Protein AF-A0AAE0KNP7-F1 (afdb_monomer_lite)

InterPro domains:
  IPR011040 Sialidase [PF13088] (3-86)
  IPR036278 Sialidase superfamily [SSF50939] (3-96)

Organism: NCBI:txid36881

Structure (mmCIF, N/CA/C/O backbone):
data_AF-A0AAE0KNP7-F1
#
_entry.id   AF-A0AAE0KNP7-F1
#
loop_
_atom_site.group_PDB
_atom_site.id
_atom_site.type_symbol
_atom_site.label_atom_id
_atom_site.label_alt_id
_atom_site.label_comp_id
_atom_site.label_asym_id
_atom_site.label_entity_id
_atom_site.label_seq_id
_atom_site.pdbx_PDB_ins_code
_atom_site.Cartn_x
_atom_site.Cartn_y
_atom_site.Cartn_z
_atom_site.occupancy
_atom_site.B_iso_or_equiv
_atom_site.auth_seq_id
_atom_site.auth_comp_id
_atom_site.auth_asym_id
_atom_site.auth_atom_id
_atom_site.pdbx_PDB_model_num
ATOM 1 N N . MET A 1 1 ? -12.983 -14.688 1.575 1.00 54.16 1 MET A N 1
ATOM 2 C CA . MET A 1 1 ? -12.478 -14.705 0.182 1.00 54.16 1 MET A CA 1
ATOM 3 C C . MET A 1 1 ? -10.956 -14.660 0.230 1.00 54.16 1 MET A C 1
ATOM 5 O O . MET A 1 1 ? -10.452 -13.950 1.095 1.00 54.16 1 MET A O 1
ATOM 9 N N . PRO A 1 2 ? -10.222 -15.416 -0.604 1.00 77.38 2 PRO A N 1
ATOM 10 C CA . PRO A 1 2 ? -8.763 -15.348 -0.601 1.00 77.38 2 PRO A CA 1
ATOM 11 C C . PRO A 1 2 ? -8.284 -13.963 -1.053 1.00 77.38 2 PRO A C 1
ATOM 13 O O . PRO A 1 2 ? -8.735 -13.453 -2.077 1.00 77.38 2 PRO A O 1
ATOM 16 N N . ILE A 1 3 ? -7.364 -13.369 -0.293 1.00 84.50 3 ILE A N 1
ATOM 17 C CA . ILE A 1 3 ? -6.670 -12.142 -0.693 1.00 84.50 3 ILE A CA 1
ATOM 18 C C . ILE A 1 3 ? -5.770 -12.463 -1.894 1.00 84.50 3 ILE A C 1
ATOM 20 O O . ILE A 1 3 ? -4.951 -13.383 -1.800 1.00 84.50 3 ILE A O 1
ATOM 24 N N . PRO A 1 4 ? -5.888 -11.742 -3.023 1.00 86.94 4 PRO A N 1
ATOM 25 C CA . PRO A 1 4 ? -5.005 -11.964 -4.157 1.00 86.94 4 PRO A CA 1
ATOM 26 C C . PRO A 1 4 ? -3.578 -11.519 -3.818 1.00 86.94 4 PRO A C 1
ATOM 28 O O . PRO A 1 4 ? -3.372 -10.488 -3.187 1.00 86.94 4 PRO A O 1
ATOM 31 N N . ASN A 1 5 ? -2.583 -12.295 -4.249 1.00 84.06 5 ASN A N 1
ATOM 32 C CA . ASN A 1 5 ? -1.178 -11.917 -4.129 1.00 84.06 5 ASN A CA 1
ATOM 33 C C . ASN A 1 5 ? -0.347 -12.589 -5.241 1.00 84.06 5 ASN A C 1
ATOM 35 O O . ASN A 1 5 ? -0.197 -13.814 -5.240 1.00 84.06 5 ASN A O 1
ATOM 39 N N . PRO A 1 6 ? 0.246 -11.833 -6.178 1.00 84.62 6 PRO A N 1
ATOM 40 C CA . PRO A 1 6 ? 1.068 -12.349 -7.274 1.00 84.62 6 PRO A CA 1
ATOM 41 C C . PRO A 1 6 ? 2.517 -12.644 -6.825 1.00 84.62 6 PRO A C 1
ATOM 43 O O . PRO A 1 6 ? 3.482 -12.278 -7.511 1.00 84.62 6 PRO A O 1
ATOM 46 N N . ASN A 1 7 ? 2.685 -13.273 -5.655 1.00 84.19 7 ASN A N 1
ATOM 47 C CA . ASN A 1 7 ? 3.976 -13.523 -5.005 1.00 84.19 7 ASN A CA 1
ATOM 48 C C . ASN A 1 7 ? 4.844 -12.247 -4.898 1.00 84.19 7 ASN A C 1
ATOM 50 O O . ASN A 1 7 ? 5.934 -12.179 -5.465 1.00 84.19 7 ASN A O 1
ATOM 54 N N . SER A 1 8 ? 4.322 -11.191 -4.267 1.00 86.12 8 SER A N 1
ATOM 55 C CA . SER A 1 8 ? 4.988 -9.877 -4.164 1.00 86.12 8 SER A CA 1
ATOM 56 C C . SER A 1 8 ? 5.139 -9.371 -2.728 1.00 86.12 8 SER A C 1
ATOM 58 O O . SER A 1 8 ? 5.304 -8.164 -2.540 1.00 86.12 8 SER A O 1
ATOM 60 N N . GLN A 1 9 ? 5.083 -10.294 -1.758 1.00 92.62 9 GLN A N 1
ATOM 61 C CA . GLN A 1 9 ? 4.943 -10.029 -0.322 1.00 92.62 9 GLN A CA 1
ATOM 62 C C . GLN A 1 9 ? 3.628 -9.302 0.034 1.00 92.62 9 GLN A C 1
ATOM 64 O O . GLN A 1 9 ? 2.981 -8.669 -0.801 1.00 92.62 9 GLN A O 1
ATOM 69 N N . VAL A 1 10 ? 3.222 -9.441 1.294 1.00 95.25 10 VAL A N 1
ATOM 70 C CA . VAL A 1 10 ? 2.188 -8.635 1.953 1.00 95.25 10 VAL A CA 1
ATOM 71 C C . VAL A 1 10 ? 2.735 -8.156 3.300 1.00 95.25 10 VAL A C 1
ATOM 73 O O . VAL A 1 10 ? 3.636 -8.796 3.846 1.00 95.25 10 VAL A O 1
ATOM 76 N N . HIS A 1 11 ? 2.199 -7.067 3.844 1.00 98.00 11 HIS A N 1
ATOM 77 C CA . HIS A 1 11 ? 2.471 -6.640 5.219 1.00 98.00 11 HIS A CA 1
ATOM 78 C C . HIS A 1 11 ? 1.150 -6.458 5.957 1.00 98.00 11 HIS A C 1
ATOM 80 O O . HIS A 1 11 ? 0.273 -5.732 5.491 1.00 98.00 11 HIS A O 1
ATOM 86 N N . LEU A 1 12 ? 1.025 -7.117 7.106 1.00 97.69 12 LEU A N 1
ATOM 87 C CA . LEU A 1 12 ? -0.121 -7.038 8.002 1.00 97.69 12 LEU A CA 1
ATOM 88 C C . LEU A 1 12 ? 0.319 -6.440 9.339 1.00 97.69 12 LEU A C 1
ATOM 90 O O . LEU A 1 12 ? 1.293 -6.912 9.918 1.00 97.69 12 LEU A O 1
ATOM 94 N N . MET A 1 13 ? -0.420 -5.458 9.846 1.00 97.81 13 MET A N 1
ATOM 95 C CA . MET A 1 13 ? -0.238 -4.937 11.201 1.00 97.81 13 MET A CA 1
ATOM 96 C C . MET A 1 13 ? -1.587 -4.711 11.885 1.00 97.81 13 MET A C 1
ATOM 98 O O . MET A 1 13 ? -2.622 -4.616 11.221 1.00 97.81 13 MET A O 1
ATOM 102 N N . ARG A 1 14 ? -1.578 -4.615 13.214 1.00 97.44 14 ARG A N 1
ATOM 103 C CA . ARG A 1 14 ? -2.729 -4.149 13.993 1.00 97.44 14 ARG A CA 1
ATOM 104 C C . ARG A 1 14 ? -2.565 -2.655 14.257 1.00 97.44 14 ARG A C 1
ATOM 106 O O . ARG A 1 14 ? -1.474 -2.224 14.613 1.00 97.44 14 ARG A O 1
ATOM 113 N N . LEU A 1 15 ? -3.623 -1.882 14.031 1.00 96.44 15 LEU A N 1
ATOM 114 C CA . LEU A 1 15 ? -3.650 -0.455 14.335 1.00 96.44 15 LEU A CA 1
ATOM 115 C C . LEU A 1 15 ? -3.887 -0.250 15.827 1.00 96.44 15 LEU A C 1
ATOM 117 O O . LEU A 1 15 ? -4.846 -0.784 16.379 1.00 96.44 15 LEU A O 1
ATOM 121 N N . GLU A 1 16 ? -3.073 0.582 16.456 1.00 95.62 16 GLU A N 1
ATOM 122 C CA . GLU A 1 16 ? -3.227 0.962 17.857 1.00 95.62 16 GLU A CA 1
ATOM 123 C C . GLU A 1 16 ? -3.848 2.365 17.980 1.00 95.62 16 GLU A C 1
ATOM 125 O O . GLU A 1 16 ? -3.614 3.225 17.128 1.00 95.62 16 GLU A O 1
ATOM 130 N N . PRO A 1 17 ? -4.679 2.640 19.000 1.00 93.81 17 PRO A N 1
ATOM 131 C CA . PRO A 1 17 ? -5.214 1.708 20.001 1.00 93.81 17 PRO A CA 1
ATOM 132 C C . PRO A 1 17 ? -6.482 0.969 19.526 1.00 93.81 17 PRO A C 1
ATOM 134 O O . PRO A 1 17 ? -7.153 0.298 20.305 1.00 93.81 17 PRO A O 1
ATOM 137 N N . ARG A 1 18 ? -6.901 1.174 18.272 1.00 91.12 18 ARG A N 1
ATOM 138 C CA . ARG A 1 18 ? -8.250 0.810 17.811 1.00 91.12 18 ARG A CA 1
ATOM 139 C C . ARG A 1 18 ? -8.454 -0.690 17.574 1.00 91.12 18 ARG A C 1
ATOM 141 O O . ARG A 1 18 ? -9.578 -1.180 17.647 1.00 91.12 18 ARG A O 1
ATOM 148 N N . GLY A 1 19 ? -7.382 -1.414 17.272 1.00 94.25 19 GLY A N 1
ATOM 149 C CA . GLY A 1 19 ? -7.365 -2.862 17.127 1.00 94.25 19 GLY A CA 1
ATOM 150 C C . GLY A 1 19 ? -7.741 -3.402 15.745 1.00 94.25 19 GLY A C 1
ATOM 151 O O . GLY A 1 19 ? -7.660 -4.618 15.567 1.00 94.25 19 GLY A O 1
ATOM 152 N N . GLU A 1 20 ? -8.124 -2.583 14.757 1.00 95.38 20 GLU A N 1
ATOM 153 C CA . GLU A 1 20 ? -8.351 -3.089 13.395 1.00 95.38 20 GLU A CA 1
ATOM 154 C C . GLU A 1 20 ? -7.061 -3.640 12.762 1.00 95.38 20 GLU A C 1
ATOM 156 O O . GLU A 1 20 ? -5.955 -3.176 13.039 1.00 95.38 20 GLU A O 1
ATOM 161 N N . LEU A 1 21 ? -7.197 -4.622 11.869 1.00 97.31 21 LEU A N 1
ATOM 162 C CA . LEU A 1 21 ? -6.079 -5.131 11.077 1.00 97.31 21 LEU A CA 1
ATOM 163 C C . LEU A 1 21 ? -5.933 -4.322 9.788 1.00 97.31 21 LEU A C 1
ATOM 165 O O . LEU A 1 21 ? -6.897 -4.202 9.032 1.00 97.31 21 LEU A O 1
ATOM 169 N N . LEU A 1 22 ? -4.728 -3.831 9.506 1.00 97.62 22 LEU A N 1
ATOM 170 C CA . LEU A 1 22 ? -4.372 -3.136 8.271 1.00 97.62 22 LEU A CA 1
ATOM 171 C C . LEU A 1 22 ? -3.441 -4.005 7.423 1.00 97.62 22 LEU A C 1
ATOM 173 O O . LEU A 1 22 ? -2.406 -4.473 7.897 1.00 97.62 22 LEU A O 1
ATOM 177 N N . LEU A 1 23 ? -3.800 -4.187 6.156 1.00 97.56 23 LEU A N 1
ATOM 178 C CA . LEU A 1 23 ? -3.075 -5.003 5.191 1.00 97.56 23 LEU A CA 1
ATOM 179 C C . LEU A 1 23 ? -2.635 -4.159 3.998 1.00 97.56 23 LEU A C 1
ATOM 181 O O . LEU A 1 23 ? -3.476 -3.601 3.295 1.00 97.56 23 LEU A O 1
ATOM 185 N N . ALA A 1 24 ? -1.334 -4.148 3.723 1.00 97.56 24 ALA A N 1
ATOM 186 C CA . ALA A 1 24 ? -0.782 -3.719 2.447 1.00 97.56 24 ALA A CA 1
ATOM 187 C C . ALA A 1 24 ? -0.462 -4.935 1.587 1.00 97.56 24 ALA A C 1
ATOM 189 O O . ALA A 1 24 ? 0.256 -5.850 2.003 1.00 97.56 24 ALA A O 1
ATOM 190 N N . PHE A 1 25 ? -0.994 -4.947 0.373 1.00 95.12 25 PHE A N 1
ATOM 191 C CA . PHE A 1 25 ? -0.860 -6.076 -0.531 1.00 95.12 25 PHE A CA 1
ATOM 192 C C . PHE A 1 25 ? -0.964 -5.618 -1.976 1.00 95.12 25 PHE A C 1
ATOM 194 O O . PHE A 1 25 ? -1.525 -4.565 -2.289 1.00 95.12 25 PHE A O 1
ATOM 201 N N . ASN A 1 26 ? -0.420 -6.435 -2.871 1.00 92.06 26 ASN A N 1
ATOM 202 C CA . ASN A 1 26 ? -0.623 -6.213 -4.286 1.00 92.06 26 ASN A CA 1
ATOM 203 C C . ASN A 1 26 ? -1.961 -6.837 -4.705 1.00 92.06 26 ASN A C 1
ATOM 205 O O . ASN A 1 26 ? -2.071 -8.062 -4.798 1.00 92.06 26 ASN A O 1
ATOM 209 N N . ASN A 1 27 ? -2.974 -6.001 -4.937 1.00 88.88 27 ASN A N 1
ATOM 210 C CA . ASN A 1 27 ? -4.331 -6.405 -5.292 1.00 88.88 27 ASN A CA 1
ATOM 211 C C . ASN A 1 27 ? -4.433 -6.802 -6.772 1.00 88.88 27 ASN A C 1
ATOM 213 O O . ASN A 1 27 ? -5.155 -6.209 -7.576 1.00 88.88 27 ASN A O 1
ATOM 217 N N . HIS A 1 28 ? -3.659 -7.813 -7.143 1.00 80.56 28 HIS A N 1
ATOM 218 C CA . HIS A 1 28 ? -3.631 -8.368 -8.480 1.00 80.56 28 HIS A CA 1
ATOM 219 C C . HIS A 1 28 ? -3.768 -9.884 -8.380 1.00 80.56 28 HIS A C 1
ATOM 221 O O . HIS A 1 28 ? -2.955 -10.553 -7.738 1.00 80.56 28 HIS A O 1
ATOM 227 N N . ARG A 1 29 ? -4.799 -10.454 -9.013 1.00 66.38 29 ARG A N 1
ATOM 228 C CA . ARG A 1 29 ? -4.924 -11.915 -9.102 1.00 66.38 29 ARG A CA 1
ATOM 229 C C . ARG A 1 29 ? -3.707 -12.449 -9.849 1.00 66.38 29 ARG A C 1
ATOM 231 O O . ARG A 1 29 ? -3.354 -11.905 -10.892 1.00 66.38 29 ARG A O 1
ATOM 238 N N . ALA A 1 30 ? -3.055 -13.485 -9.321 1.00 58.50 30 ALA A N 1
ATOM 239 C CA . ALA A 1 30 ? -1.961 -14.123 -10.040 1.00 58.50 30 ALA A CA 1
ATOM 240 C C . ALA A 1 30 ? -2.465 -14.498 -11.448 1.00 58.50 30 ALA A C 1
ATOM 242 O O . ALA A 1 30 ? -3.513 -15.143 -11.547 1.00 58.50 30 ALA A O 1
ATOM 243 N N . PRO A 1 31 ? -1.795 -14.071 -12.533 1.00 54.31 31 PRO A N 1
ATOM 244 C CA . PRO A 1 31 ? -2.174 -14.518 -13.861 1.00 54.31 31 PRO A CA 1
ATOM 245 C C . PRO A 1 31 ? -2.057 -16.040 -13.862 1.00 54.31 31 PRO A C 1
ATOM 247 O O . PRO A 1 31 ? -1.069 -16.593 -13.370 1.00 54.31 31 PRO A O 1
ATOM 250 N N . GLY A 1 32 ? -3.079 -16.721 -14.370 1.00 48.91 32 GLY A N 1
ATOM 251 C CA . GLY A 1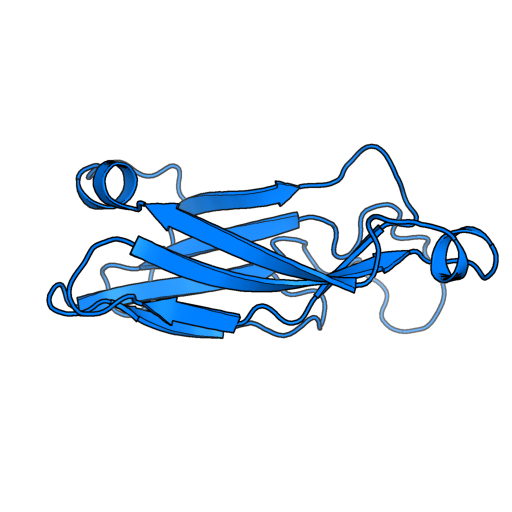 32 ? -3.028 -18.162 -14.558 1.00 48.91 32 GLY A CA 1
ATOM 252 C C . GLY A 1 32 ? -1.948 -18.501 -15.579 1.00 48.91 32 GLY A C 1
ATOM 253 O O . GLY A 1 32 ? -2.238 -18.489 -16.761 1.00 48.91 32 GLY A O 1
ATOM 254 N N . THR A 1 33 ? -0.714 -18.702 -15.110 1.00 43.19 33 THR A N 1
ATOM 255 C CA . THR A 1 33 ? 0.369 -19.541 -15.654 1.00 43.19 33 THR A CA 1
ATOM 256 C C . THR A 1 33 ? 1.634 -19.267 -14.837 1.00 43.19 33 THR A C 1
ATOM 258 O O . THR A 1 33 ? 2.420 -18.361 -15.123 1.00 43.19 33 THR A O 1
ATOM 261 N N . TYR A 1 34 ? 1.831 -20.071 -13.795 1.00 43.19 34 TYR A N 1
ATOM 262 C CA . TYR A 1 34 ? 3.150 -20.343 -13.234 1.00 43.19 34 TYR A CA 1
ATOM 263 C C . TYR A 1 34 ? 3.968 -21.042 -14.337 1.00 43.19 34 TYR A C 1
ATOM 265 O O . TYR A 1 34 ? 3.460 -21.973 -14.953 1.00 43.19 34 TYR A O 1
ATOM 273 N N . ARG A 1 35 ? 5.211 -20.600 -14.580 1.00 39.78 35 ARG A N 1
AT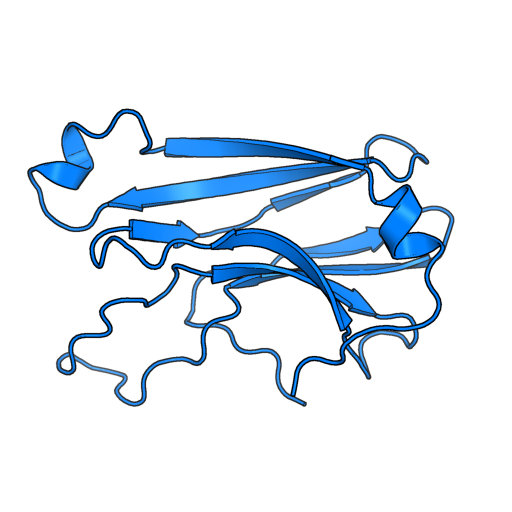OM 274 C CA . ARG A 1 35 ? 6.137 -21.073 -15.641 1.00 39.78 35 ARG A CA 1
ATOM 275 C C . ARG A 1 35 ? 5.915 -20.495 -17.048 1.00 39.78 35 ARG A C 1
ATOM 277 O O . ARG A 1 35 ? 5.525 -21.174 -17.988 1.00 39.78 35 ARG A O 1
ATOM 284 N N . GLY A 1 36 ? 6.344 -19.248 -17.218 1.00 46.09 36 GLY A N 1
ATOM 285 C CA . GLY A 1 36 ? 7.093 -18.883 -18.424 1.00 46.09 36 GLY A CA 1
ATOM 286 C C . GLY A 1 36 ? 6.363 -18.103 -19.510 1.00 46.09 36 GLY A C 1
ATOM 287 O O . GLY A 1 36 ? 6.986 -17.207 -20.062 1.00 46.09 36 GLY A O 1
ATOM 288 N N . LEU A 1 37 ? 5.090 -18.341 -19.827 1.00 48.06 37 LEU A N 1
ATOM 289 C CA . LEU A 1 37 ? 4.477 -17.673 -20.986 1.00 48.06 37 LEU A CA 1
ATOM 290 C C . LEU A 1 37 ? 2.970 -17.455 -20.809 1.00 48.06 37 LEU A C 1
ATOM 292 O O . LEU A 1 37 ? 2.166 -18.290 -21.194 1.00 48.06 37 LEU A O 1
ATOM 296 N N . ASN A 1 38 ? 2.607 -16.289 -20.269 1.00 47.41 38 ASN A N 1
ATOM 297 C CA . ASN A 1 38 ? 1.602 -15.402 -20.861 1.00 47.41 38 ASN A CA 1
ATOM 298 C C . ASN A 1 38 ? 1.769 -13.998 -20.262 1.00 47.41 38 ASN A C 1
ATOM 300 O O . ASN A 1 38 ? 1.835 -13.808 -19.049 1.00 47.41 38 ASN A O 1
ATOM 304 N N . LYS A 1 39 ? 1.947 -13.011 -21.145 1.00 55.97 39 LYS A N 1
ATOM 305 C CA . LYS A 1 39 ? 2.382 -11.635 -20.859 1.00 55.97 39 LYS A CA 1
ATOM 306 C C . LYS A 1 39 ? 1.416 -10.924 -19.906 1.00 55.97 39 LYS A C 1
ATOM 308 O O . LYS A 1 39 ? 0.510 -10.223 -20.350 1.00 55.97 39 LYS A O 1
ATOM 313 N N . CYS A 1 40 ? 1.622 -11.047 -18.600 1.00 62.97 40 CYS A N 1
ATOM 314 C CA . CYS A 1 40 ? 0.871 -10.248 -17.646 1.00 62.97 40 CYS A CA 1
ATOM 315 C C . CYS A 1 40 ? 1.334 -8.789 -17.725 1.00 62.97 40 CYS A C 1
ATOM 317 O O . CYS A 1 40 ? 2.330 -8.396 -17.111 1.00 62.97 40 CYS A O 1
ATOM 319 N N . LYS A 1 41 ? 0.631 -8.000 -18.544 1.00 60.22 41 LYS A N 1
ATOM 320 C CA . LYS A 1 41 ? 0.966 -6.597 -18.800 1.00 60.22 41 LYS A CA 1
ATOM 321 C C . LYS A 1 41 ? 0.844 -5.750 -17.531 1.00 60.22 41 LYS A C 1
ATOM 323 O O . LYS A 1 41 ? 1.725 -4.943 -17.302 1.00 60.22 41 LYS A O 1
ATOM 328 N N . ALA A 1 42 ? -0.141 -6.000 -16.672 1.00 68.44 42 ALA A N 1
ATOM 329 C CA . ALA A 1 42 ? -0.392 -5.209 -15.459 1.00 68.44 42 ALA A CA 1
ATOM 330 C C . ALA A 1 42 ? -0.087 -5.971 -14.155 1.00 68.44 42 ALA A C 1
ATOM 332 O O . ALA A 1 42 ? -0.652 -5.690 -13.101 1.00 68.44 42 ALA A O 1
ATOM 333 N N . CYS A 1 43 ? 0.774 -6.991 -14.211 1.00 78.25 43 CYS A N 1
ATOM 334 C CA . CYS A 1 43 ? 1.104 -7.733 -13.003 1.00 78.25 43 CYS A CA 1
ATOM 335 C C . CYS A 1 43 ? 1.849 -6.861 -12.024 1.00 78.25 43 CYS A C 1
ATOM 337 O O . CYS A 1 43 ? 2.820 -6.205 -12.387 1.00 78.25 43 CYS A O 1
ATOM 339 N N . ARG A 1 44 ? 1.457 -6.973 -10.760 1.00 86.19 44 ARG A N 1
ATOM 340 C CA . ARG A 1 44 ? 2.088 -6.249 -9.668 1.00 86.19 44 ARG A CA 1
ATOM 341 C C . ARG A 1 44 ? 1.987 -4.732 -9.807 1.00 86.19 44 ARG A C 1
ATOM 343 O O . ARG A 1 44 ? 2.841 -4.042 -9.279 1.00 86.19 44 ARG A O 1
ATOM 350 N N . THR A 1 45 ? 0.972 -4.201 -10.479 1.00 88.88 45 THR A N 1
ATOM 351 C CA . THR A 1 45 ? 0.813 -2.747 -10.628 1.00 88.88 45 THR A CA 1
ATOM 352 C C . THR A 1 45 ? -0.230 -2.126 -9.705 1.00 88.88 45 THR A C 1
ATOM 354 O O . THR A 1 45 ? -0.421 -0.920 -9.758 1.00 88.88 45 THR A O 1
ATOM 357 N N . LYS A 1 46 ? -0.872 -2.927 -8.842 1.00 91.31 46 LYS A N 1
ATOM 358 C CA . LYS A 1 46 ? -1.945 -2.481 -7.945 1.00 91.31 46 LYS A CA 1
ATOM 359 C C . LYS A 1 46 ? -1.550 -2.679 -6.493 1.00 91.31 46 LYS A C 1
ATOM 361 O O . LYS A 1 46 ? -1.730 -3.773 -5.967 1.00 91.31 46 LYS A O 1
ATOM 366 N N . LEU A 1 47 ? -0.980 -1.675 -5.842 1.00 94.69 47 LEU A N 1
ATOM 367 C CA . LEU A 1 47 ? -0.606 -1.741 -4.430 1.00 94.69 47 LEU A CA 1
ATOM 368 C C . LEU A 1 47 ? -1.650 -1.016 -3.581 1.00 94.69 47 LEU A C 1
ATOM 370 O O . LEU A 1 47 ? -1.772 0.204 -3.649 1.00 94.69 47 LEU A O 1
ATOM 374 N N . HIS A 1 48 ? -2.419 -1.760 -2.790 1.00 95.44 48 HIS A N 1
ATOM 375 C CA . HIS A 1 48 ? -3.568 -1.224 -2.057 1.00 95.44 48 HIS A CA 1
ATOM 376 C C . HIS A 1 48 ? -3.454 -1.472 -0.550 1.00 95.44 48 HIS A C 1
ATOM 378 O O . HIS A 1 48 ? -2.737 -2.370 -0.099 1.00 95.44 48 HIS A O 1
ATOM 384 N N . LEU A 1 49 ? -4.226 -0.693 0.211 1.00 96.44 49 LEU A N 1
ATOM 385 C CA . LEU A 1 49 ? -4.529 -0.947 1.615 1.00 96.44 49 LEU A CA 1
ATOM 386 C C . LEU A 1 49 ? -5.934 -1.520 1.765 1.00 96.44 49 LEU A C 1
ATOM 388 O O . LEU A 1 49 ? -6.894 -1.007 1.183 1.00 96.44 49 LEU A O 1
ATOM 392 N N . ALA A 1 50 ? -6.061 -2.536 2.610 1.00 95.69 50 ALA A N 1
ATOM 393 C CA . ALA A 1 50 ? -7.337 -3.050 3.077 1.00 95.69 50 ALA A CA 1
ATOM 394 C C . ALA A 1 50 ? -7.373 -3.132 4.603 1.00 95.69 50 ALA A C 1
ATOM 396 O O . ALA A 1 50 ? -6.346 -3.319 5.252 1.00 95.69 50 ALA A O 1
ATOM 397 N N . ILE A 1 51 ? -8.575 -3.022 5.162 1.00 95.44 51 ILE A N 1
ATOM 398 C CA . ILE A 1 51 ? -8.824 -3.128 6.596 1.00 95.44 51 ILE A CA 1
ATOM 399 C C . ILE A 1 51 ? -9.718 -4.324 6.904 1.00 95.44 51 ILE A C 1
ATOM 401 O O . ILE A 1 51 ? -10.645 -4.625 6.147 1.00 95.44 51 ILE A O 1
ATOM 405 N N . SER A 1 52 ? -9.472 -4.966 8.040 1.00 95.00 52 SER A N 1
ATOM 406 C CA . SER A 1 52 ? -10.375 -5.947 8.629 1.00 95.00 52 SER A CA 1
ATOM 407 C C . SER A 1 52 ? -10.750 -5.547 10.054 1.00 95.00 52 SER A C 1
ATOM 409 O O . SER A 1 52 ? -9.898 -5.182 10.866 1.00 95.00 52 SER A O 1
ATOM 411 N N . ARG A 1 53 ? -12.051 -5.637 10.352 1.00 93.75 53 ARG A N 1
ATOM 412 C CA . ARG A 1 53 ? -12.635 -5.371 11.681 1.00 93.75 53 ARG A CA 1
ATOM 413 C C . ARG A 1 53 ? -13.042 -6.634 12.431 1.00 93.75 53 ARG A C 1
ATOM 415 O O . ARG A 1 53 ? -13.471 -6.560 13.573 1.00 93.75 53 ARG A O 1
ATOM 422 N N . ASP A 1 54 ? -12.922 -7.788 11.791 1.00 94.12 54 ASP A N 1
ATOM 423 C CA . ASP A 1 54 ? -13.402 -9.076 12.284 1.00 94.12 54 ASP A CA 1
ATOM 424 C C . ASP A 1 54 ? -12.269 -10.110 12.357 1.00 94.12 54 ASP A C 1
ATOM 426 O O . ASP A 1 54 ? -12.472 -11.302 12.121 1.00 94.12 54 ASP A O 1
ATOM 430 N N . ASN A 1 55 ? -11.068 -9.638 12.710 1.00 94.31 55 ASN A N 1
ATOM 431 C CA . ASN A 1 55 ? -9.849 -10.440 12.847 1.00 94.31 55 ASN A CA 1
ATOM 432 C C . ASN A 1 55 ? -9.489 -11.230 11.576 1.00 94.31 55 ASN A C 1
ATOM 434 O O . ASN A 1 55 ? -9.060 -12.379 11.638 1.00 94.31 55 ASN A O 1
ATOM 438 N N . GLY A 1 56 ? -9.646 -10.597 10.414 1.00 93.75 56 GLY A N 1
ATOM 439 C CA . GLY A 1 56 ? -9.187 -11.104 9.124 1.00 93.75 56 GLY A CA 1
ATOM 440 C C . GLY A 1 56 ? -10.197 -11.969 8.372 1.00 93.75 56 GLY A C 1
ATOM 441 O O . GLY A 1 56 ? -9.840 -12.514 7.325 1.00 93.75 56 GLY A O 1
ATOM 442 N N . LYS A 1 57 ? -11.442 -12.098 8.857 1.00 92.38 57 LYS A N 1
ATOM 443 C CA . LYS A 1 57 ? -12.491 -12.867 8.162 1.00 92.38 57 LYS A CA 1
ATOM 444 C C . LYS A 1 57 ? -12.981 -12.135 6.910 1.00 92.38 57 LYS A C 1
ATOM 446 O O . LYS A 1 57 ? -13.166 -12.764 5.865 1.00 92.38 57 LYS A O 1
ATOM 451 N N . THR A 1 58 ? -13.146 -10.816 6.992 1.00 92.44 58 THR A N 1
ATOM 452 C CA . THR A 1 58 ? -13.528 -9.945 5.876 1.00 92.44 58 THR A CA 1
ATOM 453 C C . THR A 1 58 ? -12.576 -8.759 5.740 1.00 92.44 58 THR A C 1
ATOM 455 O O . THR A 1 58 ? -11.978 -8.300 6.713 1.00 92.44 58 THR A O 1
ATOM 458 N N . TRP A 1 59 ? -12.420 -8.279 4.502 1.00 93.44 59 TRP A N 1
ATOM 459 C CA . TRP A 1 59 ? -11.479 -7.220 4.138 1.00 93.44 59 TRP A CA 1
ATOM 460 C C . TRP A 1 59 ? -12.147 -6.195 3.218 1.00 93.44 59 TRP A C 1
ATOM 462 O O . TRP A 1 59 ? -12.725 -6.559 2.192 1.00 93.44 59 TRP A O 1
ATOM 472 N N . GLY A 1 60 ? -12.051 -4.914 3.570 1.00 91.81 60 GLY A N 1
ATOM 473 C CA . GLY A 1 60 ? -12.493 -3.794 2.736 1.00 91.81 60 GLY A CA 1
ATOM 474 C C . GLY A 1 60 ? -11.299 -2.986 2.245 1.00 91.81 60 GLY A C 1
ATOM 475 O O . GLY A 1 60 ? -10.467 -2.593 3.061 1.00 91.81 60 GLY A O 1
ATOM 476 N N . GLN A 1 61 ? -11.198 -2.729 0.937 1.00 93.06 61 GLN A N 1
ATOM 477 C CA . GLN A 1 61 ? -10.175 -1.821 0.410 1.00 93.06 61 GLN A CA 1
ATOM 478 C C . GLN A 1 61 ? -10.466 -0.401 0.896 1.00 93.06 61 GLN A C 1
ATOM 480 O O . GLN A 1 61 ? -11.603 0.061 0.805 1.00 93.06 61 GLN A O 1
ATOM 485 N N . ILE A 1 62 ? -9.438 0.285 1.392 1.00 93.81 62 ILE A N 1
ATOM 486 C CA . ILE A 1 62 ? -9.572 1.633 1.957 1.00 93.81 62 ILE A CA 1
ATOM 487 C C . ILE A 1 62 ? -8.751 2.682 1.210 1.00 93.81 62 ILE A C 1
ATOM 489 O O . ILE A 1 62 ? -9.058 3.866 1.295 1.00 93.81 62 ILE A O 1
ATOM 493 N N . HIS A 1 63 ? -7.706 2.259 0.494 1.00 93.75 63 HIS A N 1
ATOM 494 C CA . HIS A 1 63 ? -6.820 3.167 -0.225 1.00 93.75 63 HIS A CA 1
ATOM 495 C C . HIS A 1 63 ? -6.084 2.449 -1.362 1.00 93.75 63 HIS A C 1
ATOM 497 O O . HIS A 1 63 ? -5.737 1.272 -1.231 1.00 93.75 63 HIS A O 1
ATOM 503 N N . SER A 1 64 ? -5.809 3.168 -2.448 1.00 94.62 64 SER A N 1
ATOM 504 C CA . SER A 1 64 ? -4.881 2.746 -3.501 1.00 94.62 64 SER A CA 1
ATOM 505 C C . SER A 1 64 ? -3.579 3.517 -3.313 1.00 94.62 64 SER A C 1
ATOM 507 O O . SER A 1 64 ? -3.551 4.711 -3.575 1.00 94.62 64 SER A O 1
ATOM 509 N N . ILE A 1 65 ? -2.530 2.851 -2.819 1.00 95.06 65 ILE A N 1
ATOM 510 C CA . ILE A 1 65 ? -1.221 3.481 -2.566 1.00 95.06 65 ILE A CA 1
ATOM 511 C C . ILE A 1 65 ? -0.588 3.877 -3.898 1.00 95.06 65 ILE A C 1
ATOM 513 O O . ILE A 1 65 ? -0.055 4.970 -4.056 1.00 95.06 65 ILE A O 1
ATOM 517 N N . ASP A 1 66 ? -0.625 2.953 -4.854 1.00 93.31 66 ASP A N 1
ATOM 518 C CA . ASP A 1 66 ? -0.066 3.133 -6.184 1.00 93.31 66 ASP A CA 1
ATOM 519 C C . ASP A 1 66 ? -0.771 2.141 -7.124 1.00 93.31 66 ASP A C 1
ATOM 521 O O . ASP A 1 66 ? -0.799 0.935 -6.858 1.00 93.31 66 ASP A O 1
ATOM 525 N N . ASP A 1 67 ? -1.424 2.659 -8.162 1.00 89.56 67 ASP A N 1
ATOM 526 C CA . ASP A 1 67 ? -2.232 1.892 -9.117 1.00 89.56 67 ASP A CA 1
ATOM 527 C C . ASP A 1 67 ? -1.849 2.320 -10.536 1.00 89.56 67 ASP A C 1
ATOM 529 O O . ASP A 1 67 ? -2.334 3.311 -11.082 1.00 89.56 67 ASP A O 1
ATOM 533 N N . GLU A 1 68 ? -0.898 1.590 -11.111 1.00 84.94 68 GLU A N 1
ATOM 534 C CA . GLU A 1 68 ? -0.327 1.894 -12.413 1.00 84.94 68 GLU A CA 1
ATOM 535 C C . GLU A 1 68 ? -0.963 1.023 -13.501 1.00 84.94 68 GLU A C 1
ATOM 537 O O . GLU A 1 68 ? -0.769 -0.191 -13.569 1.00 84.94 68 GLU A O 1
ATOM 542 N N . MET A 1 69 ? -1.699 1.650 -14.411 1.00 78.12 69 MET A N 1
ATOM 543 C CA . MET A 1 69 ? -2.352 0.949 -15.521 1.00 78.12 69 MET A CA 1
ATOM 544 C C . MET A 1 69 ? -1.838 1.389 -16.895 1.00 78.12 69 MET A C 1
ATOM 546 O O . MET A 1 69 ? -2.124 0.722 -17.890 1.00 78.12 69 MET A O 1
ATOM 550 N N . SER A 1 70 ? -1.062 2.475 -16.970 1.00 74.94 70 SER A N 1
ATOM 551 C CA . SER A 1 70 ? -0.591 3.052 -18.234 1.00 74.94 70 SER A CA 1
ATOM 552 C C . SER A 1 70 ? 0.653 2.353 -18.784 1.00 74.94 70 SER A C 1
ATOM 554 O O . SER A 1 70 ? 0.878 2.332 -19.995 1.00 74.94 70 SER A O 1
ATOM 556 N N . SER A 1 71 ? 1.451 1.733 -17.912 1.00 75.25 71 SER A N 1
ATOM 557 C CA . SER A 1 71 ? 2.711 1.095 -18.286 1.00 75.25 71 SER A CA 1
ATOM 558 C C . SER A 1 71 ? 2.742 -0.376 -17.917 1.00 75.25 71 SER A C 1
ATOM 560 O O . SER A 1 71 ? 2.641 -0.753 -16.751 1.00 75.25 71 SER A O 1
ATOM 562 N N . SER A 1 72 ? 3.022 -1.228 -18.907 1.00 76.12 72 SER A N 1
ATOM 563 C CA . SER A 1 72 ? 3.228 -2.650 -18.641 1.00 76.12 72 SER A CA 1
ATOM 564 C C . SER A 1 72 ? 4.580 -2.979 -18.004 1.00 76.12 72 SER A C 1
ATOM 566 O O . SER A 1 72 ? 4.842 -4.140 -17.674 1.00 76.12 72 SER A O 1
ATOM 568 N N . ALA A 1 73 ? 5.466 -1.988 -17.880 1.00 82.31 73 ALA A N 1
ATOM 569 C CA . ALA A 1 73 ? 6.807 -2.166 -17.339 1.00 82.31 73 ALA A CA 1
ATOM 570 C C . ALA A 1 73 ? 6.850 -2.032 -15.812 1.00 82.31 73 ALA A C 1
ATOM 572 O O . ALA A 1 73 ? 7.726 -2.626 -15.193 1.00 82.31 73 ALA A O 1
ATOM 573 N N . VAL A 1 74 ? 5.923 -1.293 -15.200 1.00 87.88 74 VAL A N 1
ATOM 574 C CA . VAL A 1 74 ? 5.972 -0.998 -13.761 1.00 87.88 74 VAL A CA 1
ATOM 575 C C . VAL A 1 74 ? 5.670 -2.234 -12.926 1.00 87.88 74 VAL A C 1
ATOM 577 O O . VAL A 1 74 ? 4.810 -3.043 -13.264 1.00 87.88 74 VAL A O 1
ATOM 580 N N . ARG A 1 75 ? 6.392 -2.399 -11.824 1.00 88.81 75 ARG A N 1
ATOM 581 C CA . ARG A 1 75 ? 6.205 -3.449 -10.829 1.00 88.81 75 ARG A CA 1
ATOM 582 C C . ARG A 1 75 ? 6.309 -2.834 -9.435 1.00 88.81 75 ARG A C 1
ATOM 584 O O . ARG A 1 75 ? 7.287 -2.159 -9.130 1.00 88.81 75 ARG A O 1
ATOM 591 N N . LEU A 1 76 ? 5.309 -3.092 -8.601 1.00 92.44 76 LEU A N 1
ATOM 592 C CA . LEU A 1 76 ? 5.154 -2.589 -7.239 1.00 92.44 76 LEU A CA 1
ATOM 593 C C . LEU A 1 76 ? 5.215 -3.749 -6.250 1.00 92.44 76 LEU A C 1
ATOM 595 O O . LEU A 1 76 ? 4.585 -4.794 -6.443 1.00 92.44 76 LEU A O 1
ATOM 599 N N . HIS A 1 77 ? 5.999 -3.577 -5.197 1.00 91.38 77 HIS A N 1
ATOM 600 C CA . HIS A 1 77 ? 6.564 -4.705 -4.479 1.00 91.38 77 HIS A CA 1
ATOM 60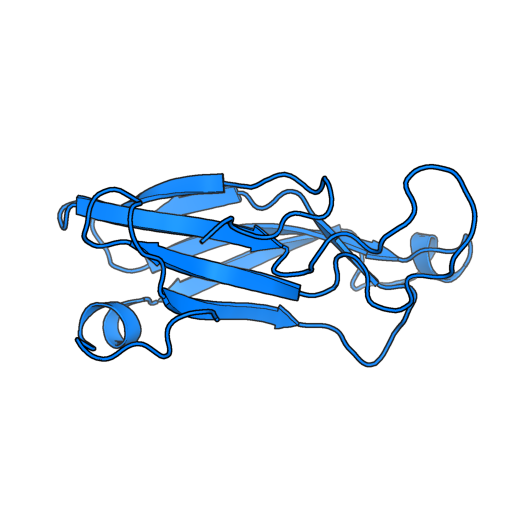1 C C . HIS A 1 77 ? 6.828 -4.405 -3.013 1.00 91.38 77 HIS A C 1
ATOM 603 O O . HIS A 1 77 ? 7.225 -3.295 -2.674 1.00 91.38 77 HIS A O 1
ATOM 609 N N . TYR A 1 78 ? 6.721 -5.450 -2.187 1.00 95.62 78 TYR A N 1
ATOM 610 C CA . TYR A 1 78 ? 7.359 -5.528 -0.875 1.00 95.62 78 TYR A CA 1
ATOM 611 C C . TYR A 1 78 ? 6.947 -4.353 0.019 1.00 95.62 78 TYR A C 1
ATOM 613 O O . TYR A 1 78 ? 7.801 -3.589 0.475 1.00 95.62 78 TYR A O 1
ATOM 621 N N . PRO A 1 79 ? 5.628 -4.163 0.224 1.00 97.44 79 PRO A N 1
ATOM 622 C CA . PRO A 1 79 ? 5.166 -3.101 1.089 1.00 97.44 79 PRO A CA 1
ATOM 623 C C . PRO A 1 79 ? 5.629 -3.344 2.525 1.00 97.44 79 PRO A C 1
ATOM 625 O O . PRO A 1 79 ? 5.697 -4.483 2.989 1.00 97.44 79 PRO A O 1
ATOM 628 N N . SER A 1 80 ? 5.886 -2.256 3.236 1.00 98.25 80 SER A N 1
ATOM 629 C CA . SER A 1 80 ? 6.079 -2.213 4.675 1.00 98.25 80 SER A CA 1
ATOM 630 C C . SER A 1 80 ? 5.234 -1.109 5.287 1.00 98.25 80 SER A C 1
ATOM 632 O O . SER A 1 80 ? 5.125 -0.028 4.712 1.00 98.25 80 SER A O 1
ATOM 634 N N . LEU A 1 81 ? 4.630 -1.400 6.437 1.00 98.44 81 LEU A N 1
ATOM 635 C CA . LEU A 1 81 ? 3.763 -0.482 7.161 1.00 98.44 81 LEU A CA 1
ATOM 636 C C . LEU A 1 81 ? 4.382 -0.1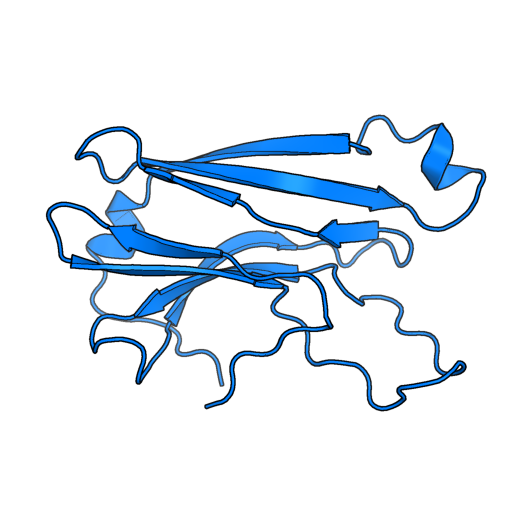18 8.506 1.00 98.44 81 LEU A C 1
ATOM 638 O O . LEU A 1 81 ? 4.903 -0.986 9.203 1.00 98.44 81 LEU A O 1
ATOM 642 N N . VAL A 1 82 ? 4.296 1.161 8.866 1.00 98.19 82 VAL A N 1
ATOM 643 C CA . VAL A 1 82 ? 4.631 1.663 10.202 1.00 98.19 82 VAL A CA 1
ATOM 644 C C . VAL A 1 82 ? 3.581 2.687 10.613 1.00 98.19 82 VAL A C 1
ATOM 646 O O . VAL A 1 82 ? 3.385 3.686 9.923 1.00 98.19 82 VAL A O 1
ATOM 649 N N . GLN A 1 83 ? 2.906 2.459 11.737 1.00 97.94 83 GLN A N 1
ATOM 650 C CA . GLN A 1 83 ? 2.027 3.466 12.329 1.00 97.94 83 GLN A CA 1
ATOM 651 C C . GLN A 1 83 ? 2.852 4.545 13.032 1.00 97.94 83 GLN A C 1
ATOM 653 O O . GLN A 1 83 ? 3.807 4.237 13.747 1.00 97.94 83 GLN A O 1
ATOM 658 N N . LEU A 1 84 ? 2.477 5.812 12.857 1.00 97.38 84 LEU A N 1
ATOM 659 C CA . LEU A 1 84 ? 3.128 6.917 13.553 1.00 97.38 84 LEU A CA 1
ATOM 660 C C . LEU A 1 84 ? 2.473 7.133 14.921 1.00 97.38 84 LEU A C 1
ATOM 662 O O . LEU A 1 84 ? 1.438 7.793 15.042 1.00 97.38 84 LEU A O 1
ATOM 666 N N . GLY A 1 85 ? 3.085 6.557 15.957 1.00 93.88 85 GLY A N 1
ATOM 667 C CA . GLY A 1 85 ? 2.560 6.593 17.323 1.00 93.88 85 GLY A CA 1
ATOM 668 C C . GLY A 1 85 ? 1.143 6.018 17.400 1.00 93.88 85 GLY A C 1
ATOM 669 O O . GLY A 1 85 ? 0.822 5.051 16.717 1.00 93.88 85 GLY A O 1
ATOM 670 N N . SER A 1 86 ? 0.282 6.655 18.192 1.00 92.06 86 SER A N 1
ATOM 671 C CA . SER A 1 86 ? -1.137 6.281 18.331 1.00 92.06 86 SER A CA 1
ATOM 672 C C . SER A 1 86 ? -2.065 7.067 17.392 1.00 92.06 86 SER A C 1
ATOM 674 O O . SER A 1 86 ? -3.254 7.220 17.673 1.00 92.06 86 SER A O 1
ATOM 676 N 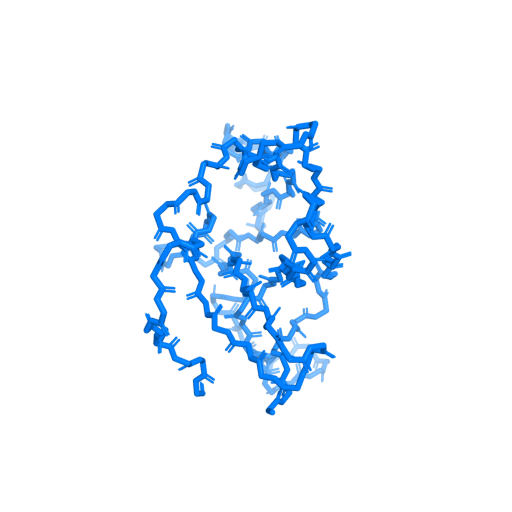N . THR A 1 87 ? -1.527 7.634 16.307 1.00 94.69 87 THR A N 1
ATOM 677 C CA . THR A 1 87 ? -2.291 8.438 15.339 1.00 94.69 87 THR A CA 1
ATOM 678 C C . THR A 1 87 ? -2.856 7.561 14.216 1.00 94.69 87 THR A C 1
ATOM 680 O O . THR A 1 87 ? -2.345 6.468 13.972 1.00 94.69 87 THR A O 1
ATOM 683 N N . PRO A 1 88 ? -3.876 8.018 13.470 1.00 94.12 88 PRO A N 1
ATOM 684 C CA . PRO A 1 88 ? -4.354 7.323 12.272 1.00 94.12 88 PRO A CA 1
ATOM 685 C C . PRO A 1 88 ? -3.404 7.446 11.066 1.00 94.12 88 PRO A C 1
ATOM 687 O O . PRO A 1 88 ? -3.774 7.040 9.964 1.00 94.12 88 PRO A O 1
ATOM 690 N N . VAL A 1 89 ? -2.199 7.999 11.244 1.00 97.56 89 VAL A N 1
ATOM 691 C CA . VAL A 1 89 ? -1.221 8.174 10.170 1.00 97.56 89 VAL A CA 1
ATOM 692 C C . VAL A 1 89 ? -0.326 6.944 10.058 1.00 97.56 89 VAL A C 1
ATOM 694 O O . VAL A 1 89 ? 0.265 6.485 11.038 1.00 97.56 89 VAL A O 1
ATOM 697 N N . VAL A 1 90 ? -0.192 6.431 8.837 1.00 98.12 90 VAL A N 1
ATOM 698 C CA . VAL A 1 90 ? 0.647 5.274 8.516 1.00 98.12 90 VAL A CA 1
ATOM 699 C C . VAL A 1 90 ? 1.663 5.650 7.447 1.00 98.12 90 VAL A C 1
ATOM 701 O O . VAL A 1 90 ? 1.314 6.175 6.390 1.00 98.12 90 VAL A O 1
ATOM 704 N N . ALA A 1 91 ? 2.927 5.341 7.716 1.00 98.38 91 ALA A N 1
ATOM 705 C CA . ALA A 1 91 ? 3.982 5.332 6.724 1.00 98.38 91 ALA A CA 1
ATOM 706 C C . ALA A 1 91 ? 3.932 4.018 5.939 1.00 98.38 91 ALA A C 1
ATOM 708 O O . ALA A 1 91 ? 3.966 2.927 6.516 1.00 98.38 91 ALA A O 1
ATOM 709 N N . VAL A 1 92 ? 3.872 4.130 4.616 1.00 98.19 92 VAL A N 1
ATOM 710 C CA . VAL A 1 92 ? 3.926 3.004 3.688 1.00 98.19 92 VAL A CA 1
ATOM 711 C C . VAL A 1 92 ? 5.198 3.109 2.871 1.00 98.19 92 VAL A C 1
ATOM 713 O O . VAL A 1 92 ? 5.391 4.074 2.134 1.00 98.19 92 VAL A O 1
ATOM 716 N N . VAL A 1 93 ? 6.053 2.099 2.982 1.00 98.19 93 VAL A N 1
ATOM 717 C CA . VAL A 1 93 ? 7.288 1.983 2.204 1.00 98.19 93 VAL A CA 1
ATOM 718 C C . VAL A 1 93 ? 7.143 0.837 1.220 1.00 98.19 93 VAL A C 1
ATOM 720 O O . VAL A 1 93 ? 6.677 -0.231 1.597 1.00 98.19 93 VAL A O 1
ATOM 723 N N . TYR A 1 94 ? 7.521 1.024 -0.039 1.00 97.31 94 TYR A N 1
ATOM 724 C CA . TYR A 1 94 ? 7.443 -0.036 -1.045 1.00 97.31 94 TYR A CA 1
ATOM 725 C C . TYR A 1 94 ? 8.485 0.149 -2.143 1.00 97.31 94 TYR A C 1
ATOM 727 O O . TYR A 1 94 ? 9.024 1.234 -2.345 1.00 97.31 94 TYR A O 1
ATOM 735 N N . SER A 1 95 ? 8.772 -0.921 -2.876 1.00 95.31 95 SER A N 1
ATOM 736 C CA . SER A 1 95 ? 9.649 -0.880 -4.046 1.00 95.31 95 SER A CA 1
ATOM 737 C C . SER A 1 95 ? 8.835 -0.628 -5.316 1.00 95.31 95 SER A C 1
ATOM 739 O O . SER A 1 95 ? 7.891 -1.371 -5.600 1.00 95.31 95 SER A O 1
ATOM 741 N N . ARG A 1 96 ? 9.232 0.372 -6.109 1.00 93.31 96 ARG A N 1
ATOM 742 C CA . ARG A 1 96 ? 8.758 0.617 -7.480 1.00 93.31 96 ARG A CA 1
ATOM 743 C C . ARG A 1 96 ? 9.886 0.304 -8.459 1.00 93.31 96 ARG A C 1
ATOM 745 O O . ARG A 1 96 ? 10.976 0.855 -8.353 1.00 93.31 96 ARG A O 1
ATOM 752 N N . PHE A 1 97 ? 9.630 -0.591 -9.406 1.00 87.81 97 PHE A N 1
ATOM 753 C CA . PHE A 1 97 ? 10.617 -1.106 -10.357 1.00 87.81 97 PHE A CA 1
ATOM 754 C C . PHE A 1 97 ? 10.074 -1.105 -11.788 1.00 87.81 97 PHE A C 1
ATOM 756 O O . PHE A 1 97 ? 8.869 -1.236 -11.988 1.00 87.81 97 PHE A O 1
ATOM 763 N N . TYR A 1 98 ? 10.954 -1.003 -12.787 1.00 84.81 98 TYR A N 1
ATOM 764 C CA . TYR A 1 98 ? 10.583 -1.048 -14.202 1.00 84.81 98 TYR A CA 1
ATOM 765 C C . TYR A 1 98 ? 11.252 -2.233 -14.906 1.00 84.81 98 TYR A C 1
ATOM 767 O O . TYR A 1 98 ? 12.471 -2.380 -14.907 1.00 84.81 98 TYR A O 1
ATOM 775 N N . LEU A 1 99 ? 10.454 -3.076 -15.562 1.00 78.62 99 LEU A N 1
ATOM 776 C CA . LEU A 1 99 ? 10.959 -4.138 -16.424 1.00 78.62 99 LEU A CA 1
ATOM 777 C C . LEU A 1 99 ? 11.640 -3.563 -17.673 1.00 78.62 99 LEU A C 1
ATOM 779 O O . LEU A 1 99 ? 11.149 -2.625 -18.301 1.00 78.62 99 LEU A O 1
ATOM 783 N N . GLY A 1 100 ? 12.723 -4.219 -18.089 1.00 74.38 100 GLY A N 1
ATOM 784 C CA . GLY A 1 100 ? 13.490 -3.872 -19.284 1.00 74.38 100 GLY A CA 1
ATOM 785 C C . GLY A 1 100 ? 14.689 -2.981 -18.966 1.00 74.38 100 GLY A C 1
ATOM 786 O O . GLY A 1 100 ? 14.570 -1.985 -18.260 1.00 74.38 100 GLY A O 1
ATOM 787 N N . ARG A 1 101 ? 15.856 -3.332 -19.527 1.00 67.25 101 ARG A N 1
ATOM 788 C CA . ARG A 1 101 ? 17.156 -2.713 -19.197 1.00 67.25 101 ARG A CA 1
ATOM 789 C C . ARG A 1 101 ? 17.172 -1.187 -19.331 1.00 67.25 101 ARG A C 1
ATOM 791 O O . ARG A 1 101 ? 17.835 -0.530 -18.547 1.00 67.25 101 ARG A O 1
ATOM 798 N N . LYS A 1 102 ? 16.443 -0.632 -20.306 1.00 70.31 102 LYS A N 1
ATOM 799 C CA . LYS A 1 102 ? 16.397 0.818 -20.539 1.00 70.31 102 LYS A CA 1
ATOM 800 C C . LYS A 1 102 ? 15.595 1.539 -19.450 1.00 70.31 102 LYS A C 1
ATOM 802 O O . LYS A 1 102 ? 16.131 2.409 -18.784 1.00 70.31 102 LYS A O 1
ATOM 807 N N . MET A 1 103 ? 14.344 1.131 -19.223 1.00 69.56 103 MET A N 1
ATOM 808 C CA . MET A 1 103 ? 13.467 1.779 -18.236 1.00 69.56 103 MET A CA 1
ATOM 809 C C . MET A 1 103 ? 13.933 1.541 -16.796 1.00 69.56 103 MET A C 1
ATOM 811 O O . MET A 1 103 ? 13.873 2.453 -15.976 1.00 69.56 103 MET A O 1
ATOM 815 N N . GLY A 1 104 ? 14.431 0.335 -16.508 1.00 67.88 104 GLY A N 1
ATOM 816 C CA . GLY A 1 104 ? 14.886 -0.065 -15.180 1.00 67.88 104 GLY A CA 1
ATOM 817 C C . GLY A 1 104 ? 16.212 0.551 -14.730 1.00 67.88 104 GLY A C 1
ATOM 818 O O . GLY A 1 104 ? 16.633 0.299 -13.610 1.00 67.88 104 GLY A O 1
ATOM 819 N N . LEU A 1 105 ? 16.908 1.321 -15.571 1.00 67.94 105 LEU A N 1
ATOM 820 C CA . LEU A 1 105 ? 18.149 2.006 -15.181 1.00 67.94 105 LEU A CA 1
ATOM 821 C C . LEU A 1 105 ? 18.030 3.532 -15.214 1.00 67.94 105 LEU A C 1
ATOM 823 O O . LEU A 1 105 ? 18.862 4.207 -14.620 1.00 67.94 105 LEU A O 1
ATOM 827 N N . THR A 1 106 ? 17.018 4.082 -15.890 1.00 78.50 106 THR A N 1
ATOM 828 C CA . THR A 1 106 ? 16.930 5.531 -16.137 1.00 78.50 106 THR A CA 1
ATOM 829 C C . THR A 1 106 ? 15.659 6.182 -15.602 1.00 78.50 106 THR A C 1
ATOM 831 O O . THR A 1 106 ? 15.506 7.394 -15.725 1.00 78.50 106 THR A O 1
ATOM 834 N N . SER A 1 107 ? 14.707 5.414 -15.064 1.00 83.56 107 SER A N 1
ATOM 835 C CA . SER A 1 107 ? 13.489 6.004 -14.509 1.00 83.56 107 SER A CA 1
ATOM 836 C C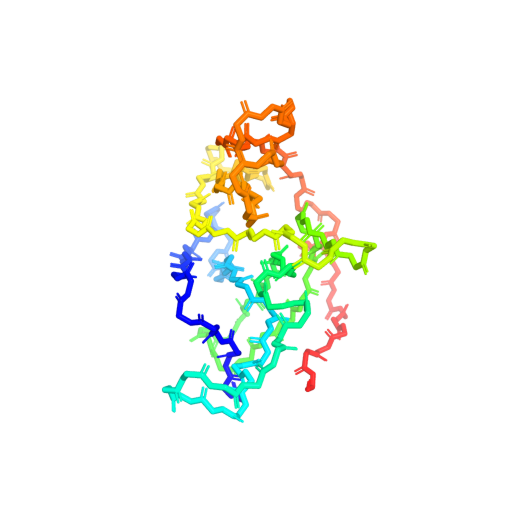 . SER A 1 107 ? 13.761 6.624 -13.139 1.00 83.56 107 SER A C 1
ATOM 838 O O . SER A 1 107 ? 14.078 5.909 -12.193 1.00 83.56 107 SER A O 1
ATOM 840 N N . MET A 1 108 ? 13.547 7.937 -13.016 1.00 84.94 108 MET A N 1
ATOM 841 C CA . MET A 1 108 ? 13.578 8.655 -11.729 1.00 84.94 108 MET A CA 1
ATOM 842 C C . MET A 1 108 ? 12.505 8.160 -10.748 1.00 84.94 108 MET A C 1
ATOM 844 O O . MET A 1 108 ? 12.608 8.347 -9.539 1.00 84.94 108 MET A O 1
ATOM 848 N N . GLU A 1 109 ? 11.476 7.487 -11.265 1.00 86.75 109 GLU A N 1
ATOM 849 C CA . GLU A 1 109 ? 10.418 6.888 -10.462 1.00 86.75 109 GLU A CA 1
ATOM 850 C C . GLU A 1 109 ? 10.779 5.497 -9.927 1.00 86.75 109 GLU A C 1
ATOM 852 O O . GLU A 1 109 ? 10.026 4.924 -9.139 1.00 86.75 109 GLU A O 1
ATOM 857 N N . GLN A 1 110 ? 11.918 4.932 -10.327 1.00 90.38 110 GLN A N 1
ATOM 858 C CA . GLN A 1 110 ? 12.400 3.681 -9.764 1.00 90.38 110 GLN A CA 1
ATOM 859 C C . GLN A 1 110 ? 13.007 3.893 -8.375 1.00 90.38 110 GLN A C 1
ATOM 861 O O . GLN A 1 110 ? 13.746 4.844 -8.143 1.00 90.38 110 GLN A O 1
ATOM 866 N N . GLY A 1 111 ? 12.759 2.948 -7.471 1.00 92.50 111 GLY A N 1
ATOM 867 C CA . GLY A 1 111 ? 13.426 2.875 -6.178 1.00 92.50 111 GLY A CA 1
ATOM 868 C C . GLY A 1 111 ? 12.465 2.560 -5.045 1.00 92.50 111 GLY A C 1
ATOM 869 O O . GLY A 1 111 ? 11.367 2.038 -5.254 1.00 92.50 111 GLY A O 1
ATOM 870 N N . ILE A 1 112 ? 12.902 2.880 -3.832 1.00 95.44 112 ILE A N 1
ATOM 871 C CA . ILE A 1 112 ? 12.065 2.794 -2.642 1.00 95.44 112 ILE A CA 1
ATOM 872 C C . ILE A 1 112 ? 11.223 4.063 -2.551 1.00 95.44 112 ILE A C 1
ATOM 874 O O . ILE A 1 112 ? 11.742 5.177 -2.584 1.00 95.44 112 ILE A O 1
ATOM 878 N N . LYS A 1 113 ? 9.912 3.882 -2.454 1.00 96.50 113 LYS A N 1
ATOM 879 C CA . LYS A 1 113 ? 8.923 4.939 -2.283 1.00 96.50 113 LYS A CA 1
ATOM 880 C C . LYS A 1 113 ? 8.436 4.931 -0.842 1.00 96.50 113 LYS A C 1
ATOM 882 O O . LYS A 1 113 ? 8.280 3.864 -0.253 1.00 96.50 113 LYS A O 1
ATOM 887 N N . LEU A 1 114 ? 8.189 6.119 -0.305 1.00 96.94 114 LEU A N 1
ATOM 888 C CA . LEU A 1 114 ? 7.573 6.346 0.997 1.00 96.94 114 LEU A CA 1
ATOM 889 C C . LEU A 1 114 ? 6.346 7.232 0.784 1.00 96.94 114 LEU A C 1
ATOM 891 O O . LEU A 1 114 ? 6.440 8.262 0.121 1.00 96.94 114 LEU A O 1
ATOM 895 N N . GLN A 1 115 ? 5.221 6.847 1.372 1.00 97.25 115 GLN A N 1
ATOM 896 C CA . GLN A 1 115 ? 4.022 7.674 1.453 1.00 97.25 115 GLN A CA 1
ATOM 897 C C . GLN A 1 115 ? 3.541 7.741 2.903 1.00 97.25 115 GLN A C 1
ATOM 899 O O . GLN A 1 115 ? 3.563 6.733 3.607 1.00 97.25 115 GLN A O 1
ATOM 904 N N . LEU A 1 116 ? 3.104 8.920 3.344 1.00 97.81 116 LEU A N 1
ATOM 905 C CA . LEU A 1 116 ? 2.419 9.104 4.622 1.00 97.81 116 LEU A CA 1
ATOM 906 C C . LEU A 1 116 ? 0.925 9.243 4.346 1.00 97.81 116 LEU A C 1
ATOM 908 O O . LEU A 1 116 ? 0.520 10.126 3.593 1.00 97.81 116 LEU A O 1
ATOM 912 N N . LEU A 1 117 ? 0.120 8.369 4.940 1.00 97.25 117 LEU A N 1
ATOM 913 C CA . LEU A 1 117 ? -1.317 8.301 4.699 1.00 97.25 117 LEU A CA 1
ATOM 914 C C . LEU A 1 117 ? -2.077 8.550 5.997 1.00 97.25 117 LEU A C 1
ATOM 916 O O . LEU A 1 117 ? -1.898 7.807 6.959 1.00 97.25 117 LEU A O 1
ATOM 920 N N . ASP A 1 118 ? -2.947 9.559 6.010 1.00 96.25 118 ASP A N 1
ATOM 921 C CA . ASP A 1 118 ? -3.915 9.765 7.089 1.00 96.25 118 ASP A CA 1
ATOM 922 C C . ASP A 1 118 ? -5.168 8.918 6.831 1.00 96.25 118 ASP A C 1
ATOM 924 O O . ASP A 1 118 ? -5.910 9.131 5.868 1.00 96.25 118 ASP A O 1
ATOM 928 N N . LEU A 1 119 ? -5.405 7.936 7.700 1.00 94.50 119 LEU A N 1
ATOM 929 C CA . LEU A 1 119 ? -6.520 7.002 7.582 1.00 94.50 119 LEU A CA 1
ATOM 930 C C . LEU A 1 119 ? -7.786 7.467 8.318 1.00 94.50 119 LEU A C 1
ATOM 932 O O . LEU A 1 119 ? -8.767 6.724 8.336 1.00 94.50 119 LEU A O 1
ATOM 936 N N . SER A 1 120 ? -7.820 8.673 8.898 1.00 92.00 120 SER A N 1
ATOM 937 C CA . SER A 1 120 ? -8.944 9.172 9.712 1.00 92.00 120 SER A CA 1
ATOM 938 C C . SER A 1 120 ? -10.303 9.012 9.027 1.00 92.00 120 SER A C 1
ATOM 940 O O . SER A 1 120 ? -11.239 8.470 9.618 1.00 92.00 120 SER A O 1
ATOM 942 N N . GLY A 1 121 ? -10.406 9.421 7.757 1.00 88.75 121 GLY A N 1
ATOM 943 C CA . GLY A 1 121 ? -11.647 9.324 6.979 1.00 88.75 121 GLY A CA 1
ATOM 944 C C . GLY A 1 121 ? -12.044 7.886 6.628 1.00 88.75 121 GLY A C 1
ATOM 945 O O . GLY A 1 121 ? -13.222 7.536 6.630 1.00 88.75 121 GLY A O 1
ATOM 946 N N . ALA A 1 122 ? -11.067 7.016 6.368 1.00 86.62 122 ALA A N 1
ATOM 947 C CA . ALA A 1 122 ? -11.333 5.602 6.123 1.00 86.62 122 ALA A CA 1
ATOM 948 C C . ALA A 1 122 ? -11.785 4.886 7.404 1.00 86.62 122 ALA A C 1
ATOM 950 O O . ALA A 1 122 ? -12.670 4.038 7.367 1.00 86.62 122 ALA A O 1
ATOM 951 N N . LEU A 1 123 ? -11.202 5.237 8.548 1.00 86.75 123 LEU A N 1
ATOM 952 C CA . LEU A 1 123 ? -11.485 4.608 9.836 1.00 86.75 123 LEU A CA 1
ATOM 953 C C . LEU A 1 123 ? -12.816 5.057 10.456 1.00 86.75 123 LEU A C 1
ATOM 955 O O . LEU A 1 123 ? -13.383 4.313 11.263 1.00 86.75 123 LEU A O 1
ATOM 959 N N . SER A 1 124 ? -13.318 6.241 10.096 1.00 85.38 124 SER A N 1
ATOM 960 C CA . SER A 1 124 ? -14.630 6.744 10.525 1.00 85.38 124 SER A CA 1
ATOM 961 C C . SER A 1 124 ? -15.790 6.181 9.694 1.00 85.38 124 SER A C 1
ATOM 963 O O . SER A 1 124 ? -16.891 5.995 10.218 1.00 85.38 124 SER A O 1
ATOM 965 N N . ASN A 1 125 ? -15.548 5.842 8.425 1.00 73.06 125 ASN A N 1
ATOM 966 C CA . ASN A 1 125 ? -16.554 5.245 7.555 1.00 73.06 125 ASN A CA 1
ATOM 967 C C . ASN A 1 125 ? -16.878 3.805 7.976 1.00 73.06 125 ASN A C 1
ATOM 969 O O . ASN A 1 125 ? -16.004 2.941 8.046 1.00 73.06 125 ASN A O 1
ATOM 973 N N . ARG A 1 126 ? -18.165 3.530 8.233 1.00 62.28 126 ARG A N 1
ATOM 974 C CA . ARG A 1 126 ? -18.669 2.174 8.536 1.00 62.28 126 ARG A CA 1
ATOM 975 C C . ARG A 1 126 ? -19.048 1.370 7.287 1.00 62.28 126 ARG A C 1
ATOM 977 O O . ARG A 1 126 ? -19.316 0.179 7.397 1.00 62.28 126 ARG A O 1
ATOM 984 N N . TRP A 1 127 ? -19.048 2.002 6.115 1.00 57.81 127 TRP A N 1
ATOM 985 C CA . TRP A 1 127 ? -19.491 1.414 4.853 1.00 57.81 127 TRP A CA 1
ATOM 986 C C . TRP A 1 127 ? -18.288 1.230 3.920 1.00 57.81 127 TRP A C 1
ATOM 988 O O . TRP A 1 127 ? -17.688 2.214 3.496 1.00 57.81 127 TRP A O 1
ATOM 998 N N . PHE A 1 128 ? -17.915 -0.021 3.622 1.00 58.53 128 PHE A N 1
ATOM 999 C CA . PHE A 1 128 ? -16.840 -0.340 2.671 1.00 58.53 128 PHE A CA 1
ATOM 1000 C C . PHE A 1 128 ? -17.403 -0.940 1.396 1.00 58.53 128 PHE A C 1
ATOM 1002 O O . PHE A 1 128 ? -18.303 -1.781 1.431 1.00 58.53 128 PHE A O 1
ATOM 1009 N N . ASN A 1 129 ? -16.778 -0.580 0.277 1.00 52.56 129 ASN A N 1
ATOM 1010 C CA . ASN A 1 129 ? -16.822 -1.390 -0.929 1.00 52.56 129 ASN A CA 1
ATOM 1011 C C . ASN A 1 129 ? -15.974 -2.639 -0.670 1.00 52.56 129 ASN A C 1
ATOM 1013 O O . ASN A 1 129 ? -14.745 -2.614 -0.745 1.00 52.56 129 ASN A O 1
ATOM 1017 N N . TRP A 1 130 ? -16.641 -3.720 -0.272 1.00 51.91 130 TRP A N 1
ATOM 1018 C CA . TRP A 1 130 ? -16.008 -5.016 -0.059 1.00 51.91 130 TRP A CA 1
ATOM 1019 C C . TRP A 1 130 ? -15.328 -5.482 -1.344 1.00 51.91 130 TRP A C 1
ATOM 1021 O O . TRP A 1 130 ? -15.930 -5.443 -2.419 1.00 51.91 130 TRP A O 1
ATOM 1031 N N . ILE A 1 131 ? -14.077 -5.929 -1.231 1.00 50.81 131 ILE A N 1
ATOM 1032 C CA . ILE A 1 131 ? -13.356 -6.512 -2.363 1.00 50.81 131 ILE A CA 1
ATOM 1033 C C . ILE A 1 131 ? -14.082 -7.817 -2.728 1.00 50.81 131 ILE A C 1
ATOM 1035 O O . ILE A 1 131 ? -14.130 -8.737 -1.910 1.00 50.81 131 ILE A O 1
ATOM 1039 N N . ARG A 1 132 ? -14.695 -7.862 -3.917 1.00 40.47 132 ARG A N 1
ATOM 1040 C CA . ARG A 1 132 ? -15.277 -9.073 -4.524 1.00 40.47 132 ARG A CA 1
ATOM 1041 C C . ARG A 1 132 ? -14.279 -9.761 -5.464 1.00 40.47 132 ARG A C 1
ATOM 1043 O O . ARG A 1 132 ? -13.370 -9.081 -5.986 1.00 40.47 132 ARG A O 1
#

pLDDT: mean 84.13, std 15.93, range [39.78, 98.44]

Secondary structure (DSSP, 8-state):
-PPP--SS-EEEEEPTTT--EEEEEE--PPPS-SSS-S--TTTT-EEEEEEESSTTSS-EEEEEEEE--S-TTEEEEEEEEEE-TTSSEEEEEEEEEESSTTHHHH-TT-EEEEEEEE-HHHHH-----B--

Foldseek 3Di:
DDQAALPFDKDWDAAPPVGKIKIWGQRDHHPPDDDDDDLPLCPQQWTFMWIDPPVPPFIFTQGTPGHDDPGSFKHKHDWDWDDDPNAQKIKIKIFIAGPDPPCRPPPPPGDIDIDIDRCVVVVPDPDGPTDD

Sequence (132 aa):
MPIPNPNSQVHLMRLEPRGELLLAFNNHRAPGTYRGLNKCKACRTKLHLAISRDNGKTWGQIHSIDDEMSSSAVRLHYPSLVQLGSTPVVAVVYSRFYLGRKMGLTSMEQGIKLQLLDLSGALSNRWFNWIR

Radius of gyration: 15.55 Å; chains: 1; bounding box: 38×31×41 Å